Protein AF-A0A327J5B5-F1 (afdb_monomer_lite)

Radius of gyration: 17.12 Å; chains: 1; bounding box: 44×25×50 Å

Foldseek 3Di:
DWDDQDPQEIERPVLCVVPVVLRHVVNCVVVRVVCVVLQKHWYWYFDPPDPQRWIKIKIDHVPDPDIDIDTHRADDPDPVSSVVRSVVVVVVNVVRSVVSVVVVVVVVVVVVVVVVVVVVD

pLDDT: mean 84.86, std 7.78, range [57.41, 94.88]

Secondary structure (DSSP, 8-state):
-EEESSSSEEEEHHHHHHHTTTSSHHHHHHHHHHHHHTT-EEEEEEPTT-TT-PEEEEEE-TT-S-EEEEEE----SSHHHHHHHHHHHHHHHHHHHHHHHHHHHHHHHHHHHHHHHHTT-

Structure (mmCIF, N/CA/C/O backbone):
data_AF-A0A327J5B5-F1
#
_entry.id   AF-A0A327J5B5-F1
#
loop_
_atom_site.group_PDB
_atom_site.id
_atom_site.type_symbol
_atom_site.label_atom_id
_atom_site.label_alt_id
_atom_site.label_comp_id
_atom_site.label_asym_id
_atom_site.label_entity_id
_atom_site.label_seq_id
_atom_site.pdbx_PDB_ins_code
_atom_site.Cartn_x
_atom_site.Cartn_y
_atom_site.Cartn_z
_atom_site.occupancy
_atom_site.B_iso_or_equiv
_atom_site.auth_seq_id
_atom_site.auth_comp_id
_atom_site.auth_asym_id
_atom_site.auth_atom_id
_atom_site.pdbx_PDB_model_num
ATOM 1 N N . MET A 1 1 ? -7.742 -16.428 0.195 1.00 70.44 1 MET A N 1
ATOM 2 C CA . MET A 1 1 ? -8.715 -15.651 -0.615 1.00 70.44 1 MET A CA 1
ATOM 3 C C . MET A 1 1 ? -8.450 -14.154 -0.401 1.00 70.44 1 MET A C 1
ATOM 5 O O . MET A 1 1 ? -7.855 -13.813 0.618 1.00 70.44 1 MET A O 1
ATOM 9 N N . SER A 1 2 ? -8.766 -13.277 -1.364 1.00 81.75 2 SER A N 1
ATOM 10 C CA . SER A 1 2 ? -8.495 -11.830 -1.259 1.00 81.75 2 SER A CA 1
ATOM 11 C C . SER A 1 2 ? -9.750 -11.005 -1.531 1.00 81.75 2 SER A C 1
ATOM 13 O O . SER A 1 2 ? -10.484 -11.281 -2.478 1.00 81.75 2 SER A O 1
ATOM 15 N N . ILE A 1 3 ? -9.972 -9.995 -0.694 1.00 86.31 3 ILE A N 1
ATOM 16 C CA . ILE A 1 3 ? -11.085 -9.052 -0.748 1.00 86.31 3 ILE A CA 1
ATOM 17 C C . ILE A 1 3 ? -10.619 -7.794 -1.481 1.00 86.31 3 ILE A C 1
ATOM 19 O O . ILE A 1 3 ? -9.570 -7.223 -1.171 1.00 86.31 3 ILE A O 1
ATOM 23 N N . LYS A 1 4 ? -11.400 -7.347 -2.466 1.00 89.25 4 LYS A N 1
ATOM 24 C CA . LYS A 1 4 ? -11.158 -6.074 -3.152 1.00 89.25 4 LYS A CA 1
ATOM 25 C C . LYS A 1 4 ? -11.730 -4.934 -2.314 1.00 89.25 4 LYS A C 1
ATOM 27 O O . LYS A 1 4 ? -12.933 -4.884 -2.091 1.00 89.25 4 LYS A O 1
ATOM 32 N N . ILE A 1 5 ? -10.864 -4.018 -1.885 1.00 87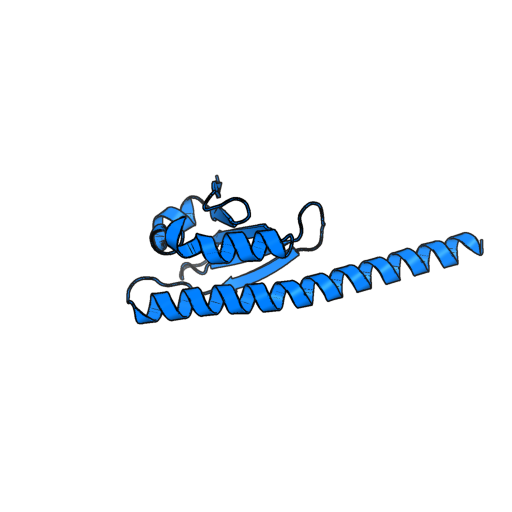.00 5 ILE A N 1
ATOM 33 C CA . ILE A 1 5 ? -11.258 -2.784 -1.185 1.00 87.00 5 ILE A CA 1
ATOM 34 C C . ILE A 1 5 ? -11.577 -1.676 -2.201 1.00 87.00 5 ILE A C 1
ATOM 36 O O . ILE A 1 5 ? -12.442 -0.831 -1.979 1.00 87.00 5 ILE A O 1
ATOM 40 N N . GLY A 1 6 ? -10.861 -1.697 -3.329 1.00 85.56 6 GLY A N 1
ATOM 41 C CA . GLY A 1 6 ? -10.992 -0.776 -4.451 1.00 85.56 6 GLY A CA 1
ATOM 42 C C . GLY A 1 6 ? -10.474 -1.408 -5.744 1.00 85.56 6 GLY A C 1
ATOM 43 O O . GLY A 1 6 ? -10.296 -2.627 -5.832 1.00 85.56 6 GLY A O 1
ATOM 44 N N . ASN A 1 7 ? -10.212 -0.588 -6.762 1.00 88.00 7 ASN A N 1
ATOM 45 C CA . ASN A 1 7 ? -9.729 -1.084 -8.056 1.00 88.00 7 ASN A CA 1
ATOM 46 C C . ASN A 1 7 ? -8.257 -1.499 -8.021 1.00 88.00 7 ASN A C 1
ATOM 48 O O . ASN A 1 7 ? -7.827 -2.365 -8.786 1.00 88.00 7 ASN A O 1
ATOM 52 N N . ARG A 1 8 ? -7.469 -0.827 -7.184 1.00 91.12 8 ARG A N 1
ATOM 53 C CA . ARG A 1 8 ? -6.022 -1.004 -7.046 1.00 91.12 8 ARG A CA 1
ATOM 54 C C . ARG A 1 8 ? -5.632 -1.593 -5.704 1.00 91.12 8 ARG A C 1
ATOM 56 O O . ARG A 1 8 ? -4.488 -2.011 -5.566 1.00 91.12 8 ARG A O 1
ATOM 63 N N . ILE A 1 9 ? -6.555 -1.618 -4.747 1.00 92.31 9 ILE A N 1
ATOM 64 C CA . ILE A 1 9 ? -6.298 -2.056 -3.379 1.00 92.31 9 ILE A CA 1
ATOM 65 C C . ILE A 1 9 ? -7.035 -3.359 -3.091 1.00 92.31 9 ILE A C 1
ATOM 67 O O . ILE A 1 9 ? -8.253 -3.465 -3.257 1.00 92.31 9 ILE A O 1
ATOM 71 N N . SER A 1 10 ? -6.285 -4.337 -2.600 1.00 92.12 10 SER A N 1
ATOM 72 C CA . SER A 1 10 ? -6.808 -5.621 -2.141 1.00 92.12 10 SER A CA 1
ATOM 73 C C . SER A 1 10 ? -6.267 -5.966 -0.757 1.00 92.12 10 SER A C 1
ATOM 75 O O . SER A 1 10 ? -5.189 -5.514 -0.377 1.00 92.12 10 SER A O 1
ATOM 77 N N . CYS A 1 11 ? -7.023 -6.757 -0.009 1.00 90.44 11 CYS A N 1
ATOM 78 C CA . CYS A 1 11 ? -6.681 -7.235 1.326 1.00 90.44 11 CYS A CA 1
ATOM 79 C C . CYS A 1 11 ? -6.830 -8.765 1.370 1.00 90.44 11 CYS A C 1
ATOM 81 O O . CYS A 1 11 ? -7.631 -9.321 0.609 1.00 90.44 11 CYS A O 1
ATOM 83 N N . SER A 1 12 ? -6.071 -9.483 2.197 1.00 89.19 12 SER A N 1
ATOM 84 C CA . SER A 1 12 ? -6.373 -10.889 2.491 1.00 89.19 12 SER A CA 1
ATOM 85 C C . SER A 1 12 ? -7.642 -10.973 3.338 1.00 89.19 12 SER A C 1
ATOM 87 O O . SER A 1 12 ? -7.921 -10.080 4.135 1.00 89.19 12 SER A O 1
ATOM 89 N N . SER A 1 13 ? -8.420 -12.045 3.172 1.00 86.19 13 SER A N 1
ATOM 90 C CA . SER A 1 13 ? -9.632 -12.244 3.981 1.00 86.19 13 SER A CA 1
ATOM 91 C C . SER A 1 13 ? -9.323 -12.256 5.484 1.00 86.19 13 SER A C 1
ATOM 93 O O . SER A 1 13 ? -9.989 -11.561 6.237 1.00 86.19 13 SER A O 1
ATOM 95 N N . SER A 1 14 ? -8.241 -12.933 5.886 1.00 81.75 14 SER A N 1
ATOM 96 C CA . SER A 1 14 ? -7.790 -13.004 7.283 1.00 81.75 14 SER A CA 1
ATOM 97 C C . SER A 1 14 ? -7.499 -11.635 7.898 1.00 81.75 14 SER A C 1
ATOM 99 O O . SER A 1 14 ? -7.926 -11.339 9.007 1.00 81.75 14 SER A O 1
ATOM 101 N N . LEU A 1 15 ? -6.798 -10.765 7.167 1.00 82.69 15 LEU A N 1
ATOM 102 C CA . LEU A 1 15 ? -6.472 -9.434 7.660 1.00 82.69 15 LEU A CA 1
ATOM 103 C C . LEU A 1 15 ? -7.726 -8.557 7.710 1.00 82.69 15 LEU A C 1
ATOM 105 O O . LEU A 1 15 ? -7.915 -7.782 8.642 1.00 82.69 15 LEU A O 1
ATOM 109 N N . TYR A 1 16 ? -8.603 -8.680 6.716 1.00 82.94 16 TYR A N 1
ATOM 110 C CA . TYR A 1 16 ? -9.846 -7.920 6.675 1.00 82.94 16 TYR A CA 1
ATOM 111 C C . TYR A 1 16 ? -10.770 -8.233 7.858 1.00 82.94 16 TYR A C 1
ATOM 113 O O . TYR A 1 16 ? -11.425 -7.330 8.362 1.00 82.94 16 TYR A O 1
ATOM 121 N N . GLU A 1 17 ? -10.816 -9.474 8.332 1.00 78.69 17 GLU A N 1
ATOM 122 C CA . GLU A 1 17 ? -11.619 -9.839 9.506 1.00 78.69 17 GLU A CA 1
ATOM 123 C C . GLU A 1 17 ? -11.121 -9.140 10.784 1.00 78.69 17 GLU A C 1
ATOM 125 O O . GLU A 1 17 ? -11.934 -8.679 11.582 1.00 78.69 17 GLU A O 1
ATOM 130 N N . ASN A 1 18 ? -9.804 -8.955 10.923 1.00 74.38 18 ASN A N 1
ATOM 131 C CA . ASN A 1 18 ? -9.198 -8.351 12.115 1.00 74.38 18 ASN A CA 1
ATOM 132 C C . ASN A 1 18 ? -9.169 -6.815 12.077 1.00 74.38 18 ASN A C 1
ATOM 134 O O . ASN A 1 18 ? -9.363 -6.153 13.095 1.00 74.38 18 ASN A O 1
ATOM 138 N N . VAL A 1 19 ? -8.920 -6.222 10.906 1.00 74.44 19 VAL A N 1
ATOM 139 C CA . VAL A 1 19 ? -8.705 -4.768 10.754 1.00 74.44 19 VAL A CA 1
ATOM 140 C C . VAL A 1 19 ? -9.573 -4.138 9.660 1.00 74.44 19 VAL A C 1
ATOM 142 O O . VAL A 1 19 ? -9.298 -3.032 9.193 1.00 74.44 19 VAL A O 1
ATOM 145 N N . GLY A 1 20 ? -10.662 -4.795 9.254 1.00 69.00 20 GLY A N 1
ATOM 146 C CA . GLY A 1 20 ? -11.539 -4.375 8.149 1.00 69.00 20 GLY A CA 1
ATOM 147 C C . GLY A 1 20 ? -12.114 -2.964 8.274 1.00 69.00 20 GLY A C 1
ATOM 148 O O . GLY A 1 20 ? -12.354 -2.305 7.265 1.00 69.00 20 GLY A O 1
ATOM 149 N N . ASN A 1 21 ? -12.236 -2.432 9.495 1.00 71.56 21 ASN A N 1
ATOM 150 C CA . ASN A 1 21 ? -12.642 -1.040 9.718 1.00 71.56 21 ASN A CA 1
ATOM 151 C C . ASN A 1 21 ? -11.649 -0.020 9.124 1.00 71.56 21 ASN A C 1
ATOM 153 O O . ASN A 1 21 ? -12.069 1.048 8.669 1.00 71.56 21 ASN A O 1
ATOM 157 N N . LEU A 1 22 ? -10.350 -0.344 9.066 1.00 74.44 22 LEU A N 1
ATOM 158 C CA . LEU A 1 22 ? -9.356 0.458 8.336 1.00 74.44 22 LEU A CA 1
ATOM 159 C C . LEU A 1 22 ? -9.572 0.346 6.827 1.00 74.44 22 LEU A C 1
ATOM 161 O O . LEU A 1 22 ? -9.558 1.344 6.106 1.00 74.44 22 LEU A O 1
ATOM 165 N N . PHE A 1 23 ? -9.803 -0.874 6.355 1.00 78.69 23 PHE A N 1
ATOM 166 C CA . PHE A 1 23 ? -9.866 -1.213 4.942 1.00 78.69 23 PHE A CA 1
ATOM 167 C C . PHE A 1 23 ? -11.307 -1.225 4.436 1.00 78.69 23 PHE A C 1
ATOM 169 O O . PHE A 1 23 ? -11.834 -2.267 4.083 1.00 78.69 23 PHE A O 1
ATOM 176 N N . ASN A 1 24 ? -11.952 -0.065 4.335 1.00 79.19 24 ASN A N 1
ATOM 177 C CA . ASN A 1 24 ? -13.217 0.048 3.601 1.00 79.19 24 ASN A CA 1
ATOM 178 C C . ASN A 1 24 ? -13.101 1.041 2.441 1.00 79.19 24 ASN A C 1
ATOM 180 O O . ASN A 1 24 ? -12.185 1.868 2.388 1.00 79.19 24 ASN A O 1
ATOM 184 N N . SER A 1 25 ? -14.045 0.957 1.503 1.00 75.06 25 SER A N 1
ATOM 185 C CA . SER A 1 25 ? -14.035 1.756 0.273 1.00 75.06 25 SER A CA 1
ATOM 186 C C . SER A 1 25 ? -14.032 3.261 0.541 1.00 75.06 25 SER A C 1
ATOM 188 O O . SER A 1 25 ? -13.406 4.009 -0.206 1.00 75.06 25 SER A O 1
ATOM 190 N N . ARG A 1 26 ? -14.664 3.721 1.628 1.00 82.50 26 ARG A N 1
ATOM 191 C CA . ARG A 1 26 ? -14.696 5.139 2.000 1.00 82.50 26 ARG A CA 1
ATOM 192 C C . ARG A 1 26 ? -13.311 5.622 2.418 1.00 82.50 26 ARG A C 1
ATOM 194 O O . ARG A 1 26 ? -12.800 6.575 1.829 1.00 82.50 26 ARG A O 1
ATOM 201 N N . ASN A 1 27 ? -12.691 4.926 3.369 1.00 81.25 27 ASN A N 1
ATOM 202 C CA . ASN A 1 27 ? -11.387 5.282 3.933 1.00 81.25 27 ASN A CA 1
ATOM 203 C C . ASN A 1 27 ? -10.252 5.141 2.909 1.00 81.25 27 ASN A C 1
ATOM 205 O O . ASN A 1 27 ? -9.321 5.948 2.889 1.00 81.25 27 ASN A O 1
ATOM 209 N N . MET A 1 28 ? -10.358 4.150 2.022 1.00 87.69 28 MET A N 1
ATOM 210 C CA . MET A 1 28 ? -9.332 3.846 1.026 1.00 87.69 28 MET A CA 1
ATOM 211 C C . MET A 1 28 ? -9.574 4.493 -0.340 1.00 87.69 28 MET A C 1
ATOM 213 O O . MET A 1 28 ? -8.704 4.397 -1.199 1.00 87.69 28 MET A O 1
ATOM 217 N N . SER A 1 29 ? -10.693 5.192 -0.556 1.00 88.88 29 SER A N 1
ATOM 218 C CA . SER A 1 29 ? -11.024 5.824 -1.848 1.00 88.88 29 SER A CA 1
ATOM 219 C C . SER A 1 29 ? -9.935 6.773 -2.357 1.00 88.88 29 SER A C 1
ATOM 221 O O . SER A 1 29 ? -9.544 6.723 -3.524 1.00 88.88 29 SER A O 1
ATOM 223 N N . VAL A 1 30 ? -9.408 7.626 -1.476 1.00 89.00 30 VAL A N 1
ATOM 224 C CA . VAL A 1 30 ? -8.352 8.589 -1.813 1.00 89.00 30 VAL A CA 1
ATOM 225 C C . VAL A 1 30 ? -7.061 7.859 -2.187 1.00 89.00 30 VAL A C 1
ATOM 227 O O . VAL A 1 30 ? -6.437 8.193 -3.198 1.00 89.00 30 VAL A O 1
ATOM 230 N N . LEU A 1 31 ? -6.698 6.815 -1.437 1.00 91.19 31 LEU A N 1
ATOM 231 C CA . LEU A 1 31 ? -5.533 5.989 -1.740 1.00 91.19 31 LEU A CA 1
ATOM 232 C C . LEU A 1 31 ? -5.714 5.211 -3.049 1.00 91.19 31 LEU A C 1
ATOM 234 O O . LEU A 1 31 ? -4.775 5.145 -3.838 1.00 91.19 31 LEU A O 1
ATOM 238 N N . ASP A 1 32 ? -6.906 4.672 -3.315 1.00 92.31 32 ASP A N 1
ATOM 239 C CA . ASP A 1 32 ? -7.220 3.925 -4.539 1.00 92.31 32 ASP A CA 1
ATOM 240 C C . ASP A 1 32 ? -7.097 4.826 -5.773 1.00 92.31 32 ASP A C 1
ATOM 242 O O . ASP A 1 32 ? -6.456 4.459 -6.761 1.00 92.31 32 ASP A O 1
ATOM 246 N N . ASN A 1 33 ? -7.625 6.050 -5.687 1.00 90.62 33 ASN A N 1
ATOM 247 C CA . ASN A 1 33 ? -7.501 7.060 -6.736 1.00 90.62 33 ASN A CA 1
ATOM 248 C C . ASN A 1 33 ? -6.044 7.481 -6.954 1.00 90.62 33 ASN A C 1
ATOM 250 O O . ASN A 1 33 ? -5.589 7.563 -8.100 1.00 90.62 33 ASN A O 1
ATOM 254 N N . TYR A 1 34 ? -5.288 7.697 -5.874 1.00 90.69 34 TYR A N 1
ATOM 255 C CA . TYR A 1 34 ? -3.862 7.998 -5.969 1.00 90.69 34 TYR A CA 1
ATOM 256 C C . TYR A 1 34 ? -3.083 6.840 -6.614 1.00 90.69 34 TYR A C 1
ATOM 258 O O . TYR A 1 34 ? -2.327 7.057 -7.565 1.00 90.69 34 TYR A O 1
ATOM 266 N N . ALA A 1 35 ? -3.309 5.601 -6.171 1.00 91.25 35 ALA A N 1
ATOM 267 C CA . ALA A 1 35 ? -2.701 4.404 -6.743 1.00 91.25 35 ALA A CA 1
ATOM 268 C C . ALA A 1 35 ? -3.068 4.244 -8.226 1.00 91.25 35 ALA A C 1
ATOM 270 O O . ALA A 1 35 ? -2.193 3.982 -9.054 1.00 91.25 35 ALA A O 1
ATOM 271 N N . LYS A 1 36 ? -4.326 4.502 -8.604 1.00 91.38 36 LYS A N 1
ATOM 272 C CA . LYS A 1 36 ? -4.781 4.489 -10.001 1.00 91.38 36 LYS A CA 1
ATOM 273 C C . LYS A 1 36 ? -4.037 5.525 -10.841 1.00 91.38 36 LYS A C 1
ATOM 275 O O . LYS A 1 36 ? -3.500 5.163 -11.888 1.00 91.38 36 LYS A O 1
ATOM 280 N N . ALA A 1 37 ? -3.949 6.770 -10.374 1.00 88.94 37 ALA A N 1
ATOM 281 C CA . ALA A 1 37 ? -3.237 7.844 -11.067 1.00 88.94 37 ALA A CA 1
ATOM 282 C C . ALA A 1 37 ? -1.740 7.537 -11.236 1.00 88.94 37 ALA A C 1
ATOM 284 O O . ALA A 1 37 ? -1.127 7.918 -12.234 1.00 88.94 37 ALA A O 1
ATOM 285 N N . LYS A 1 38 ? -1.144 6.823 -10.276 1.00 88.44 38 LYS A N 1
ATOM 286 C CA . LYS A 1 38 ? 0.268 6.417 -10.313 1.00 88.44 38 LYS A CA 1
ATOM 287 C C . LYS A 1 38 ? 0.509 5.037 -10.927 1.00 88.44 38 LYS A C 1
ATOM 289 O O . LYS A 1 38 ? 1.660 4.609 -10.967 1.00 88.44 38 LYS A O 1
ATOM 294 N N . LYS A 1 39 ? -0.533 4.374 -11.445 1.00 90.12 39 LYS A N 1
ATOM 295 C CA . LYS A 1 39 ? -0.474 3.009 -11.995 1.00 90.12 39 LYS A CA 1
ATOM 296 C C . LYS A 1 39 ? 0.201 2.036 -11.017 1.00 90.12 39 LYS A C 1
ATOM 298 O O . LYS A 1 39 ? 1.130 1.323 -11.384 1.00 90.12 39 LYS A O 1
ATOM 303 N N . LEU A 1 40 ? -0.255 2.042 -9.770 1.00 92.12 40 LEU A N 1
ATOM 304 C CA . LEU A 1 40 ? 0.184 1.140 -8.709 1.00 92.12 40 LEU A CA 1
ATOM 305 C C . LEU A 1 40 ? -0.941 0.168 -8.349 1.00 92.12 40 LEU A C 1
ATOM 307 O O . LEU A 1 40 ? -2.119 0.514 -8.450 1.00 92.12 40 LEU A O 1
ATOM 311 N N . SER A 1 41 ? -0.555 -1.020 -7.905 1.00 94.19 41 SER A N 1
ATOM 312 C CA . SER A 1 41 ? -1.407 -1.998 -7.234 1.00 94.19 41 SER A CA 1
ATOM 313 C C . SER A 1 41 ? -0.880 -2.191 -5.815 1.00 94.19 41 SER A C 1
ATOM 315 O O . SER A 1 41 ? 0.332 -2.246 -5.609 1.00 94.19 41 SER A O 1
ATOM 317 N N . ILE A 1 42 ? -1.782 -2.263 -4.842 1.00 94.19 42 ILE A N 1
ATOM 318 C CA . ILE A 1 42 ? -1.460 -2.384 -3.421 1.00 94.19 42 ILE A CA 1
ATOM 319 C C . ILE A 1 42 ? -2.205 -3.598 -2.871 1.00 94.19 42 ILE A C 1
ATOM 321 O O . ILE A 1 42 ? -3.420 -3.737 -3.045 1.00 94.19 42 ILE A O 1
ATOM 325 N N . LYS A 1 43 ? -1.476 -4.487 -2.208 1.00 93.38 43 LYS A N 1
ATOM 326 C CA . LYS A 1 43 ? -2.031 -5.656 -1.536 1.00 93.38 43 LYS A CA 1
ATOM 327 C C . LYS A 1 43 ? -1.637 -5.627 -0.069 1.00 93.38 43 LYS A C 1
ATOM 329 O O . LYS A 1 43 ? -0.467 -5.441 0.244 1.00 93.38 43 LYS A O 1
ATOM 334 N N . PHE A 1 44 ? -2.616 -5.835 0.796 1.00 91.88 44 PHE A N 1
ATOM 335 C CA . PHE A 1 44 ? -2.430 -6.006 2.229 1.00 91.88 44 PHE A CA 1
ATOM 336 C C . PHE A 1 44 ? -2.674 -7.467 2.606 1.00 91.88 44 PHE A C 1
ATOM 338 O O . PHE A 1 44 ? -3.596 -8.096 2.080 1.00 91.88 44 PHE A O 1
ATOM 345 N N . ALA A 1 45 ? -1.854 -8.017 3.492 1.00 90.50 45 ALA A N 1
ATOM 346 C CA . ALA A 1 45 ? -2.032 -9.349 4.060 1.00 90.50 45 ALA A CA 1
ATOM 347 C C . ALA A 1 45 ? -1.453 -9.403 5.477 1.00 90.50 45 ALA A C 1
ATOM 349 O O . ALA A 1 45 ? -0.598 -8.590 5.817 1.00 90.50 45 ALA A O 1
ATOM 350 N N . SER A 1 46 ? -1.901 -10.347 6.299 1.00 86.00 46 SER A N 1
ATOM 351 C CA . SER A 1 46 ? -1.222 -10.653 7.562 1.00 86.00 46 SER A CA 1
ATOM 352 C C . SER A 1 46 ? 0.155 -11.252 7.272 1.00 86.00 46 SER A C 1
ATOM 354 O O . SER A 1 46 ? 0.304 -12.015 6.314 1.00 86.00 46 SER A O 1
ATOM 356 N N . LEU A 1 47 ? 1.156 -10.917 8.082 1.00 82.31 47 LEU A N 1
ATOM 357 C CA . LEU A 1 47 ? 2.449 -11.591 8.056 1.00 82.31 47 LEU A CA 1
ATOM 358 C C . LEU A 1 47 ? 2.261 -13.012 8.613 1.00 82.31 47 LEU A C 1
ATOM 360 O O . LEU A 1 47 ? 1.844 -13.184 9.756 1.00 82.31 47 LEU A O 1
ATOM 364 N N . GLU A 1 48 ? 2.517 -14.035 7.798 1.00 68.19 48 GLU A N 1
ATOM 365 C CA . GLU A 1 48 ? 2.398 -15.425 8.246 1.00 68.19 48 GLU A CA 1
ATOM 366 C C . GLU A 1 48 ? 3.408 -15.711 9.367 1.00 68.19 48 GLU A C 1
ATOM 368 O O . GLU A 1 48 ? 4.576 -15.336 9.273 1.00 68.19 48 GLU A O 1
ATOM 373 N N . SER A 1 49 ? 2.970 -16.434 10.402 1.00 65.69 49 SER A N 1
ATOM 374 C CA . SER A 1 49 ? 3.766 -16.805 11.592 1.00 65.69 49 SER A CA 1
ATOM 375 C C . SER A 1 49 ? 4.022 -15.685 12.604 1.00 65.69 49 SER A C 1
ATOM 377 O O . SER A 1 49 ? 4.834 -15.858 13.513 1.00 65.69 49 SER A O 1
ATOM 379 N N . ASP A 1 50 ? 3.337 -14.552 12.480 1.00 66.62 50 ASP A N 1
ATOM 380 C CA . ASP A 1 50 ? 3.485 -13.454 13.422 1.00 66.62 50 ASP A CA 1
ATOM 381 C C . ASP A 1 50 ? 2.434 -13.493 14.539 1.00 66.62 50 ASP A C 1
ATOM 383 O O . ASP A 1 50 ? 1.233 -13.494 14.283 1.00 66.62 50 ASP A O 1
ATOM 387 N N . LEU A 1 51 ? 2.901 -13.484 15.790 1.00 59.34 51 LEU A N 1
ATOM 388 C CA . LEU A 1 51 ? 2.061 -13.396 16.991 1.00 59.34 51 LEU A CA 1
ATOM 389 C C . LEU A 1 51 ? 1.527 -11.975 17.237 1.00 59.34 51 LEU A C 1
ATOM 391 O O . LEU A 1 51 ? 0.707 -11.779 18.131 1.00 59.34 51 LEU A O 1
ATOM 395 N N . PHE A 1 52 ? 2.022 -10.982 16.493 1.00 65.31 52 PHE A N 1
ATOM 396 C CA . PHE A 1 52 ? 1.715 -9.564 16.689 1.00 65.31 52 PHE A CA 1
ATOM 397 C C . PHE A 1 52 ? 0.819 -8.965 15.598 1.00 65.31 52 PHE A C 1
ATOM 399 O O . PHE A 1 52 ? 0.711 -7.737 15.528 1.00 65.31 52 PHE A O 1
ATOM 406 N N . ASP A 1 53 ? 0.212 -9.806 14.754 1.00 66.88 53 ASP A N 1
ATOM 407 C CA . ASP A 1 53 ? -0.694 -9.402 13.673 1.00 66.88 53 ASP A CA 1
ATOM 408 C C . ASP A 1 53 ? -0.114 -8.305 12.754 1.00 66.88 53 ASP A C 1
ATOM 410 O O . ASP A 1 53 ? -0.840 -7.436 12.252 1.00 66.88 53 ASP A O 1
ATOM 414 N N . ASN A 1 54 ? 1.206 -8.302 12.506 1.00 81.06 54 ASN A N 1
ATOM 415 C CA . ASN A 1 54 ? 1.780 -7.322 11.591 1.00 81.06 54 ASN A CA 1
ATOM 416 C C . ASN A 1 54 ? 1.191 -7.502 10.187 1.00 81.06 54 ASN A C 1
ATOM 418 O O . ASN A 1 54 ? 0.915 -8.600 9.699 1.00 81.06 54 ASN A O 1
ATOM 422 N N . THR A 1 55 ? 1.018 -6.375 9.510 1.00 87.94 55 THR A N 1
ATOM 423 C CA . THR A 1 55 ? 0.507 -6.304 8.149 1.00 87.94 55 THR A CA 1
ATOM 424 C C . THR A 1 55 ? 1.663 -6.220 7.165 1.00 87.94 55 THR A C 1
ATOM 426 O O . THR A 1 55 ? 2.508 -5.333 7.255 1.00 87.94 55 THR A O 1
ATOM 429 N N . VAL A 1 56 ? 1.666 -7.080 6.157 1.00 91.94 56 VAL A N 1
ATOM 430 C CA . VAL A 1 56 ? 2.486 -6.912 4.959 1.00 91.94 56 VAL A CA 1
ATOM 431 C C . VAL A 1 56 ? 1.718 -6.072 3.949 1.00 91.94 56 VAL A C 1
ATOM 433 O O . VAL A 1 56 ? 0.609 -6.422 3.543 1.00 91.94 56 VAL A O 1
ATOM 436 N N . MET A 1 57 ? 2.325 -4.970 3.518 1.00 93.38 57 MET A N 1
ATOM 437 C CA . MET A 1 57 ? 1.882 -4.181 2.379 1.00 93.38 57 MET A CA 1
ATOM 438 C C . MET A 1 57 ? 2.829 -4.402 1.199 1.00 93.38 57 MET A C 1
ATOM 440 O O . MET A 1 57 ? 3.979 -3.961 1.211 1.00 93.38 57 MET A O 1
ATOM 444 N N . THR A 1 58 ? 2.317 -5.023 0.143 1.00 94.00 58 THR A N 1
ATOM 445 C CA . THR A 1 58 ? 3.014 -5.168 -1.135 1.00 94.00 58 THR A CA 1
ATOM 446 C C . THR A 1 58 ? 2.522 -4.098 -2.103 1.00 94.00 58 THR A C 1
ATOM 448 O O . THR A 1 58 ? 1.328 -4.012 -2.394 1.00 94.00 58 THR A O 1
ATOM 451 N N . VAL A 1 59 ? 3.439 -3.301 -2.646 1.00 94.88 59 VAL A N 1
ATOM 452 C CA . VAL A 1 59 ? 3.163 -2.324 -3.706 1.00 94.88 59 VAL A CA 1
ATOM 453 C C . VAL A 1 59 ? 3.863 -2.771 -4.981 1.00 94.88 59 VAL A C 1
ATOM 455 O O . VAL A 1 59 ? 5.066 -3.033 -4.984 1.00 94.88 59 VAL A O 1
ATOM 458 N N . SER A 1 60 ? 3.131 -2.833 -6.084 1.00 93.56 60 SER A N 1
ATOM 459 C CA . SER A 1 60 ? 3.663 -3.225 -7.389 1.00 93.56 60 SER A CA 1
ATOM 460 C C . SER A 1 60 ? 3.120 -2.339 -8.502 1.00 93.56 60 SER A C 1
ATOM 462 O O . SER A 1 60 ? 2.164 -1.580 -8.320 1.00 93.56 60 SER A O 1
ATOM 464 N N . ARG A 1 61 ? 3.743 -2.413 -9.679 1.00 87.38 61 ARG A N 1
ATOM 465 C CA . ARG A 1 61 ? 3.145 -1.876 -10.905 1.00 87.38 61 ARG A CA 1
ATOM 466 C C . ARG A 1 61 ? 2.371 -2.992 -11.615 1.00 87.38 61 ARG A C 1
ATOM 468 O O . ARG A 1 61 ? 2.857 -4.120 -11.652 1.00 87.38 61 ARG A O 1
ATOM 475 N N . PRO A 1 62 ? 1.198 -2.705 -12.206 1.00 75.75 62 PRO A N 1
ATOM 476 C CA . PRO A 1 62 ? 0.510 -3.657 -13.068 1.00 75.75 62 PRO A CA 1
ATOM 477 C C . PRO A 1 62 ? 1.451 -4.134 -14.178 1.00 75.75 62 PRO A C 1
ATOM 479 O O . PRO A 1 62 ? 2.127 -3.305 -14.789 1.00 75.75 62 PRO A O 1
ATOM 482 N N . ASN A 1 63 ? 1.471 -5.442 -14.439 1.00 72.75 63 ASN A N 1
ATOM 483 C CA . ASN A 1 63 ? 2.295 -6.071 -15.480 1.00 72.75 63 ASN A CA 1
ATOM 484 C C . ASN A 1 63 ? 3.805 -5.828 -15.305 1.00 72.75 63 ASN A C 1
ATOM 486 O O . ASN A 1 63 ? 4.538 -5.707 -16.283 1.00 72.75 63 ASN A O 1
ATOM 490 N N . SER A 1 64 ? 4.268 -5.700 -14.060 1.00 73.44 64 SER A N 1
ATOM 491 C CA . SER A 1 64 ? 5.683 -5.573 -13.734 1.00 73.44 64 SER A CA 1
ATOM 492 C C . SER A 1 64 ? 6.070 -6.589 -12.676 1.00 73.44 64 SER A C 1
ATOM 494 O O . SER A 1 64 ? 5.427 -6.672 -11.632 1.00 73.44 64 SER A O 1
ATOM 496 N N . ASP A 1 65 ? 7.200 -7.256 -12.893 1.00 76.31 65 ASP A N 1
ATOM 497 C CA . ASP A 1 65 ? 7.809 -8.158 -11.905 1.00 76.31 65 ASP A CA 1
ATOM 498 C C . ASP A 1 65 ? 8.526 -7.392 -10.783 1.00 76.31 65 ASP A C 1
ATOM 500 O O . ASP A 1 65 ? 9.318 -7.951 -10.027 1.00 76.31 65 ASP A O 1
ATOM 504 N N . VAL A 1 66 ? 8.354 -6.069 -10.726 1.00 80.56 66 VAL A N 1
ATOM 505 C CA . VAL A 1 66 ? 8.933 -5.224 -9.690 1.00 80.56 66 VAL A CA 1
ATOM 506 C C . VAL A 1 66 ? 7.850 -4.922 -8.661 1.00 80.56 66 VAL A C 1
ATOM 508 O O . VAL A 1 66 ? 6.926 -4.138 -8.902 1.00 80.56 66 VAL A O 1
ATOM 511 N N . SER A 1 67 ? 8.005 -5.527 -7.491 1.00 89.25 67 SER A N 1
ATOM 512 C CA . SER A 1 67 ? 7.237 -5.235 -6.289 1.00 89.25 67 SER A CA 1
ATOM 513 C C . SER A 1 67 ? 8.161 -4.768 -5.165 1.00 89.25 67 SER A C 1
ATOM 515 O O . SER A 1 67 ? 9.384 -4.947 -5.195 1.00 89.25 67 SER A O 1
ATOM 517 N N . LYS A 1 68 ? 7.568 -4.110 -4.175 1.00 91.88 68 LYS A N 1
ATOM 518 C CA . LYS A 1 68 ? 8.201 -3.794 -2.901 1.00 91.88 68 LYS A CA 1
ATOM 519 C C . LYS A 1 68 ? 7.261 -4.182 -1.779 1.00 91.88 68 LYS A C 1
ATOM 521 O O . LYS A 1 68 ? 6.073 -3.878 -1.842 1.00 91.88 68 LYS A O 1
ATOM 526 N N . GLU A 1 69 ? 7.816 -4.841 -0.779 1.00 92.12 69 GLU A N 1
ATOM 527 C CA . GLU A 1 69 ? 7.100 -5.301 0.400 1.00 92.12 69 GLU A CA 1
ATOM 528 C C . GLU A 1 69 ? 7.544 -4.500 1.612 1.00 92.12 69 GLU A C 1
ATOM 530 O O . GLU A 1 69 ? 8.719 -4.155 1.750 1.00 92.12 69 GLU A O 1
ATOM 535 N N . TYR A 1 70 ? 6.574 -4.182 2.459 1.00 92.38 70 TYR A N 1
ATOM 536 C CA . TYR A 1 70 ? 6.757 -3.381 3.653 1.00 92.38 70 TYR A CA 1
ATOM 537 C C . TYR A 1 70 ? 5.971 -4.005 4.794 1.00 92.38 70 TYR A C 1
ATOM 539 O O . TYR A 1 70 ? 4.774 -4.251 4.656 1.00 92.38 70 TYR A O 1
ATOM 547 N N . THR A 1 71 ? 6.625 -4.203 5.931 1.00 91.12 71 THR A N 1
ATOM 548 C CA . THR A 1 71 ? 5.953 -4.617 7.162 1.00 91.12 71 THR A CA 1
ATOM 549 C C . THR A 1 71 ? 5.465 -3.379 7.901 1.00 91.12 71 THR A C 1
ATOM 551 O O . THR A 1 71 ? 6.236 -2.461 8.187 1.00 91.12 71 THR A O 1
ATOM 554 N N . LEU A 1 72 ? 4.171 -3.342 8.192 1.00 89.62 72 LEU A N 1
ATOM 555 C CA . LEU A 1 72 ? 3.475 -2.264 8.875 1.00 89.62 72 LEU A CA 1
ATOM 556 C C . LEU A 1 72 ? 2.771 -2.830 10.106 1.00 89.62 72 LEU A C 1
ATOM 558 O O . LEU A 1 72 ? 2.126 -3.871 10.031 1.00 89.62 72 LEU A O 1
ATOM 562 N N . LYS A 1 73 ? 2.823 -2.103 11.220 1.00 86.50 73 LYS A N 1
ATOM 563 C CA . LYS A 1 73 ? 1.980 -2.385 12.382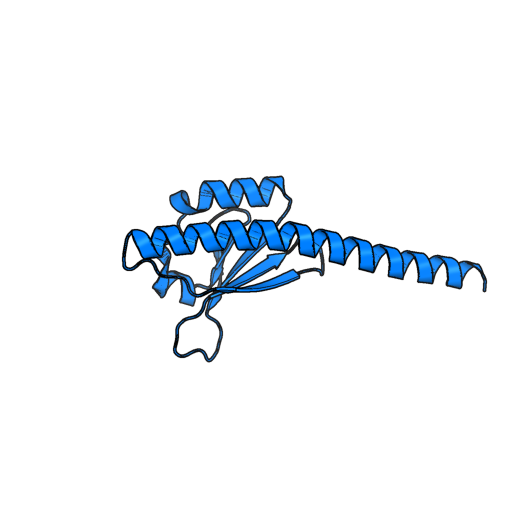 1.00 86.50 73 LYS A CA 1
ATOM 564 C C . LYS A 1 73 ? 0.783 -1.444 12.343 1.00 86.50 73 LYS A C 1
ATOM 566 O O . LYS A 1 73 ? 0.935 -0.251 12.602 1.00 86.50 73 LYS A O 1
ATOM 571 N N . LEU A 1 74 ? -0.370 -1.962 11.931 1.00 85.31 74 LEU A N 1
ATOM 572 C CA . LEU A 1 74 ? -1.594 -1.183 11.764 1.00 85.31 74 LEU A CA 1
ATOM 573 C C . LEU A 1 74 ? -2.536 -1.450 12.936 1.00 85.31 74 LEU A C 1
ATOM 575 O O . LEU A 1 74 ? -2.694 -2.590 13.357 1.00 85.31 74 LEU A O 1
ATOM 579 N N . SER A 1 75 ? -3.168 -0.400 13.451 1.00 82.25 75 SER A N 1
ATOM 580 C CA . SER A 1 75 ? -4.173 -0.498 14.509 1.00 82.25 75 SER A CA 1
ATOM 581 C C . SER A 1 75 ? -5.282 0.527 14.292 1.00 82.25 75 SER A C 1
ATOM 583 O O . SER A 1 75 ? -5.054 1.629 13.786 1.00 82.25 75 SER A O 1
ATOM 585 N N . ALA A 1 76 ? -6.499 0.142 14.670 1.00 81.31 76 ALA A N 1
ATOM 586 C CA . ALA A 1 76 ? -7.709 0.953 14.571 1.00 81.31 76 ALA A CA 1
ATOM 587 C C . ALA A 1 76 ? -8.427 1.118 15.919 1.00 81.31 76 ALA A C 1
ATOM 589 O O . ALA A 1 76 ? -9.553 1.605 15.947 1.00 81.31 76 ALA A O 1
ATOM 590 N N . GLU A 1 77 ? -7.804 0.686 17.020 1.00 84.06 77 GLU A N 1
ATOM 591 C CA . GLU A 1 77 ? -8.438 0.624 18.346 1.00 84.06 77 GLU A CA 1
ATOM 592 C C . GLU A 1 77 ? -8.784 2.011 18.896 1.00 84.06 77 GLU A C 1
ATOM 594 O O . GLU A 1 77 ? -9.786 2.193 19.583 1.00 84.06 77 GLU A O 1
ATOM 599 N N . THR A 1 78 ? -7.968 3.013 18.561 1.00 88.12 78 THR A N 1
ATOM 600 C CA . THR A 1 78 ? -8.195 4.412 18.925 1.00 88.12 78 THR A CA 1
ATOM 601 C C . THR A 1 78 ? -8.154 5.301 17.688 1.00 88.12 78 THR A C 1
ATOM 603 O O . THR A 1 78 ? -7.544 4.968 16.668 1.00 88.12 78 THR A O 1
ATOM 606 N N . LYS A 1 79 ? -8.767 6.488 17.778 1.00 87.56 79 LYS A N 1
ATOM 607 C CA . LYS A 1 79 ? -8.718 7.497 16.707 1.00 87.56 79 LYS A CA 1
ATOM 608 C C . LYS A 1 79 ? -7.279 7.858 16.326 1.00 87.56 79 LYS A C 1
ATOM 610 O O . LYS A 1 79 ? -6.982 8.040 15.149 1.00 87.56 79 LYS A O 1
ATOM 615 N N . GLU A 1 80 ? -6.393 7.968 17.310 1.00 91.69 80 GLU A N 1
ATOM 616 C CA . GLU A 1 80 ? -4.989 8.305 17.083 1.00 91.69 80 GLU A CA 1
ATOM 617 C C . GLU A 1 80 ? -4.240 7.164 16.385 1.00 91.69 80 GLU A C 1
ATOM 619 O O . GLU A 1 80 ? -3.565 7.401 15.382 1.00 91.69 80 GLU A O 1
ATOM 624 N N . ALA A 1 81 ? -4.433 5.919 16.838 1.00 87.31 81 ALA A N 1
ATOM 625 C CA . ALA A 1 81 ? -3.866 4.739 16.187 1.00 87.31 81 ALA A CA 1
ATOM 626 C C . ALA A 1 81 ? -4.345 4.611 14.732 1.00 87.31 81 ALA A C 1
ATOM 628 O O . ALA A 1 81 ? -3.535 4.362 13.836 1.00 87.31 81 ALA A O 1
ATOM 629 N N . TYR A 1 82 ? -5.630 4.880 14.481 1.00 86.56 82 TYR A N 1
ATOM 630 C CA . TYR A 1 82 ? -6.200 4.919 13.136 1.00 86.56 82 TYR A CA 1
ATOM 631 C C . TYR A 1 82 ? -5.509 5.970 12.254 1.00 86.56 82 TYR A C 1
ATOM 633 O O . TYR A 1 82 ? -5.050 5.655 11.154 1.00 86.56 82 TYR A O 1
ATOM 641 N N . VAL A 1 83 ? -5.394 7.217 12.729 1.00 89.25 83 VAL A N 1
ATOM 642 C CA . VAL A 1 83 ? -4.764 8.308 11.963 1.00 89.25 83 VAL A CA 1
ATOM 643 C C . VAL A 1 83 ? -3.297 7.992 11.671 1.00 89.25 83 VAL A C 1
ATOM 645 O O . VAL A 1 83 ? -2.855 8.159 10.531 1.00 89.25 83 VAL A O 1
ATOM 648 N N . ASN A 1 84 ? -2.561 7.486 12.660 1.00 91.31 84 ASN A N 1
ATOM 649 C CA . ASN A 1 84 ? -1.160 7.102 12.500 1.00 91.31 84 ASN A CA 1
ATOM 650 C C . ASN A 1 84 ? -0.997 5.948 11.502 1.00 91.31 84 ASN A C 1
ATOM 652 O O . ASN A 1 84 ? -0.126 6.014 10.633 1.00 91.31 84 ASN A O 1
ATOM 656 N N . SER A 1 85 ? -1.873 4.942 11.557 1.00 89.69 85 SER A N 1
ATOM 657 C CA . SER A 1 85 ? -1.889 3.825 10.606 1.00 89.69 85 SER A CA 1
ATOM 658 C C . SER A 1 85 ? -2.143 4.306 9.178 1.00 89.69 85 SER A C 1
ATOM 660 O O . SER A 1 85 ? -1.391 3.963 8.265 1.00 89.69 85 SER A O 1
ATOM 662 N N . MET A 1 86 ? -3.143 5.170 8.977 1.00 89.06 86 MET A N 1
ATOM 663 C CA . MET A 1 86 ? -3.428 5.742 7.659 1.00 89.06 86 MET A CA 1
ATOM 664 C C . MET A 1 86 ? -2.255 6.577 7.145 1.00 89.06 86 MET A C 1
ATOM 666 O O . MET A 1 86 ? -1.820 6.380 6.010 1.00 89.06 86 MET A O 1
ATOM 670 N N . LYS A 1 87 ? -1.696 7.464 7.976 1.00 91.19 87 LYS A N 1
ATOM 671 C CA . LYS A 1 87 ? -0.521 8.270 7.618 1.00 91.19 87 LYS A CA 1
ATOM 672 C C . LYS A 1 87 ? 0.641 7.379 7.178 1.00 91.19 87 LYS A C 1
ATOM 674 O O . LYS A 1 87 ? 1.210 7.616 6.111 1.00 91.19 87 LYS A O 1
ATOM 679 N N . LYS A 1 88 ? 0.923 6.314 7.934 1.00 92.06 88 LYS A N 1
ATOM 680 C CA . LYS A 1 88 ? 1.987 5.363 7.611 1.00 92.06 88 LYS A CA 1
ATOM 681 C C . LYS A 1 88 ? 1.760 4.685 6.261 1.00 92.06 88 LYS A C 1
ATOM 683 O O . LYS A 1 88 ? 2.687 4.627 5.460 1.00 92.06 88 LYS A O 1
ATOM 688 N N . ILE A 1 89 ? 0.534 4.243 5.971 1.00 91.44 89 ILE A N 1
ATOM 689 C CA . ILE A 1 89 ? 0.187 3.657 4.667 1.00 91.44 89 ILE A CA 1
ATOM 690 C C . ILE A 1 89 ? 0.500 4.642 3.530 1.00 91.44 89 ILE A C 1
ATOM 692 O O . ILE A 1 89 ? 1.184 4.276 2.572 1.00 91.44 89 ILE A O 1
ATOM 696 N N . TYR A 1 90 ? 0.043 5.895 3.625 1.00 90.56 90 TYR A N 1
ATOM 697 C CA . TYR A 1 90 ? 0.282 6.893 2.574 1.00 90.56 90 TYR A CA 1
ATOM 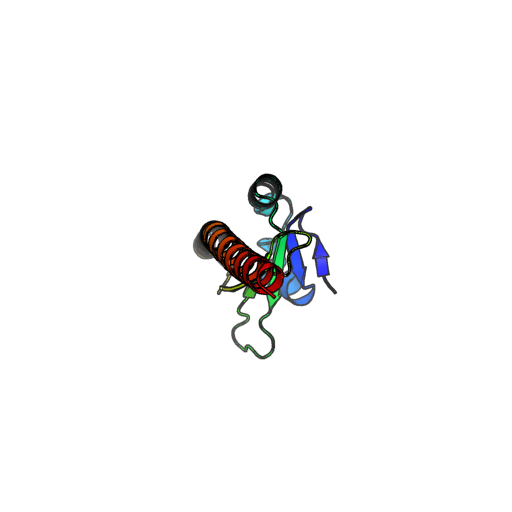698 C C . TYR A 1 90 ? 1.772 7.200 2.381 1.00 90.56 90 TYR A C 1
ATOM 700 O O . TYR A 1 90 ? 2.238 7.263 1.238 1.00 90.56 90 TYR A O 1
ATOM 708 N N . GLU A 1 91 ? 2.522 7.362 3.472 1.00 92.62 91 GLU A N 1
ATOM 709 C CA . GLU A 1 91 ? 3.972 7.585 3.432 1.00 92.62 91 GLU A CA 1
ATOM 710 C C . GLU A 1 91 ? 4.692 6.418 2.753 1.00 92.62 91 GLU A C 1
ATOM 712 O O . GLU A 1 91 ? 5.473 6.627 1.821 1.00 92.62 91 GLU A O 1
ATOM 717 N N . THR A 1 92 ? 4.371 5.182 3.137 1.00 93.00 92 THR A N 1
ATOM 718 C CA . THR A 1 92 ? 5.003 3.995 2.559 1.00 93.00 92 THR A CA 1
ATOM 719 C C . THR A 1 92 ? 4.648 3.818 1.081 1.00 93.00 92 THR A C 1
ATOM 721 O O . THR A 1 92 ? 5.507 3.445 0.285 1.00 93.00 92 THR A O 1
ATOM 724 N N . VAL A 1 93 ? 3.430 4.158 0.647 1.00 92.62 93 VAL A N 1
ATOM 725 C CA . VAL A 1 93 ? 3.076 4.139 -0.786 1.00 92.62 93 VAL A CA 1
ATOM 726 C C . VAL A 1 93 ? 3.832 5.223 -1.567 1.00 92.62 93 VAL A C 1
ATOM 728 O O . VAL A 1 93 ? 4.267 4.988 -2.703 1.00 92.62 93 VAL A O 1
ATOM 731 N N . ALA A 1 94 ? 4.023 6.409 -0.982 1.00 89.69 94 ALA A N 1
ATOM 732 C CA . ALA A 1 94 ? 4.815 7.473 -1.596 1.00 89.69 94 ALA A CA 1
ATOM 733 C C . ALA A 1 94 ? 6.289 7.065 -1.758 1.00 89.69 94 ALA A C 1
ATOM 735 O O . ALA A 1 94 ? 6.869 7.300 -2.825 1.00 89.69 94 ALA A O 1
ATOM 736 N N . GLU A 1 95 ? 6.857 6.402 -0.752 1.00 91.69 95 GLU A N 1
ATOM 737 C CA . GLU A 1 95 ? 8.205 5.832 -0.788 1.00 91.69 95 GLU A CA 1
ATOM 738 C C . GLU A 1 95 ? 8.317 4.713 -1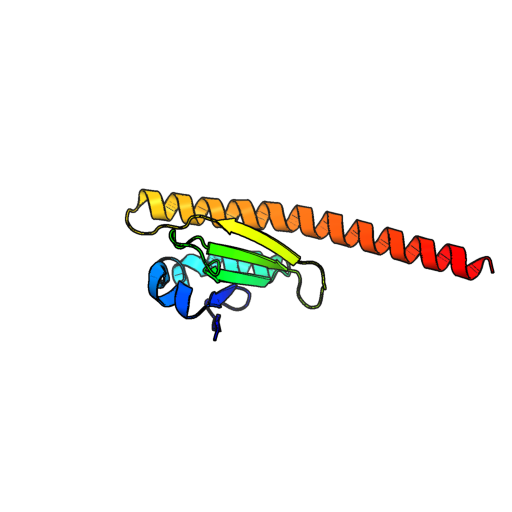.836 1.00 91.69 95 GLU A C 1
ATOM 740 O O . GLU A 1 95 ? 9.192 4.752 -2.709 1.00 91.69 95 GLU A O 1
ATOM 745 N N . ALA A 1 96 ? 7.380 3.760 -1.822 1.00 91.06 96 ALA A N 1
ATOM 746 C CA . ALA A 1 96 ? 7.343 2.636 -2.750 1.00 91.06 96 ALA A CA 1
ATOM 747 C C . ALA A 1 96 ? 7.336 3.103 -4.207 1.00 91.06 96 ALA A C 1
ATOM 749 O O . ALA A 1 96 ? 8.071 2.566 -5.033 1.00 91.06 9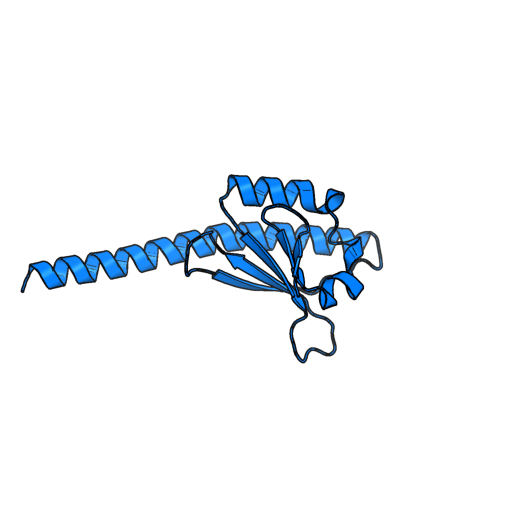6 ALA A O 1
ATOM 750 N N . LYS A 1 97 ? 6.580 4.158 -4.535 1.00 89.56 97 LYS A N 1
ATOM 751 C CA . LYS A 1 97 ? 6.572 4.759 -5.879 1.00 89.56 97 LYS A CA 1
ATOM 752 C C . LYS A 1 97 ? 7.981 5.138 -6.351 1.00 89.56 97 LYS A C 1
ATOM 754 O O . LYS A 1 97 ? 8.338 4.854 -7.498 1.00 89.56 97 LYS A O 1
ATOM 759 N N . VAL A 1 98 ? 8.760 5.798 -5.493 1.00 88.75 98 VAL A N 1
ATOM 760 C CA . VAL A 1 98 ? 10.127 6.242 -5.812 1.00 88.75 98 VAL A CA 1
ATOM 761 C C . VAL A 1 98 ? 11.046 5.032 -5.962 1.00 88.75 98 VAL A C 1
ATOM 763 O O . VAL A 1 98 ? 11.774 4.927 -6.950 1.00 88.75 98 VAL A O 1
ATOM 766 N N . SER A 1 99 ? 10.963 4.086 -5.029 1.00 87.31 99 SER A N 1
ATOM 767 C CA . SER A 1 99 ? 11.767 2.861 -5.036 1.00 87.31 99 SER A CA 1
ATOM 768 C C . SER A 1 99 ? 11.491 1.979 -6.258 1.00 87.31 99 SER A C 1
ATOM 770 O O . SER A 1 99 ? 12.429 1.498 -6.894 1.00 87.31 99 SER A O 1
ATOM 772 N N . LEU A 1 100 ? 10.225 1.825 -6.650 1.00 88.19 100 LEU A N 1
ATOM 773 C CA . LEU A 1 100 ? 9.819 1.084 -7.848 1.00 88.19 100 LEU A CA 1
ATOM 774 C C . LEU A 1 100 ? 10.312 1.760 -9.133 1.00 88.19 100 LEU A C 1
ATOM 776 O O . LEU A 1 100 ? 10.735 1.073 -10.059 1.00 88.19 100 LEU A O 1
ATOM 780 N N . ALA A 1 101 ? 10.295 3.096 -9.200 1.00 85.00 101 ALA A N 1
ATOM 781 C CA . ALA A 1 101 ? 10.839 3.824 -10.34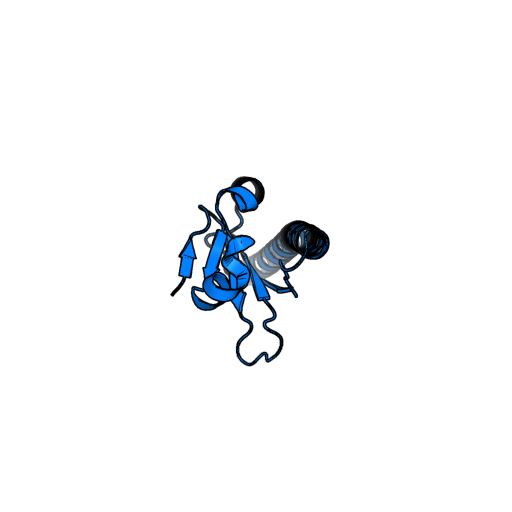7 1.00 85.00 101 ALA A CA 1
ATOM 782 C C . ALA A 1 101 ? 12.354 3.605 -10.492 1.00 85.00 101 ALA A C 1
ATOM 784 O O . ALA A 1 101 ? 12.828 3.296 -11.584 1.00 85.00 101 ALA A O 1
ATOM 785 N N . LYS A 1 102 ? 13.101 3.688 -9.383 1.00 86.56 102 LYS A N 1
ATOM 786 C CA . LYS A 1 102 ? 14.546 3.410 -9.370 1.00 86.56 102 LYS A CA 1
ATOM 787 C C . LYS A 1 102 ? 14.853 1.972 -9.800 1.00 86.56 102 LYS A C 1
ATOM 789 O O . LYS A 1 102 ? 15.736 1.759 -10.627 1.00 86.56 102 LYS A O 1
ATOM 794 N N . ALA A 1 103 ? 14.106 0.997 -9.282 1.00 84.75 103 ALA A N 1
ATOM 795 C CA . ALA A 1 103 ? 14.288 -0.414 -9.621 1.00 84.75 103 ALA A CA 1
ATOM 796 C C . ALA A 1 103 ? 13.983 -0.714 -11.100 1.00 84.75 103 ALA A C 1
ATOM 798 O O . ALA A 1 103 ? 14.733 -1.450 -11.740 1.00 84.75 103 ALA A O 1
ATOM 799 N N . ALA A 1 104 ? 12.932 -0.109 -11.664 1.00 82.19 104 ALA A N 1
ATOM 800 C CA . ALA A 1 104 ? 12.609 -0.250 -13.083 1.00 82.19 104 ALA A CA 1
ATOM 801 C C . ALA A 1 104 ? 13.710 0.334 -13.986 1.00 82.19 104 ALA A C 1
ATOM 803 O O . ALA A 1 104 ? 14.125 -0.319 -14.941 1.00 82.19 104 ALA A O 1
ATOM 804 N N . ASN A 1 105 ? 14.235 1.517 -13.647 1.00 82.75 105 ASN A N 1
ATOM 805 C CA . ASN A 1 105 ? 15.324 2.141 -14.402 1.00 82.75 105 ASN A CA 1
ATOM 806 C C . ASN A 1 105 ? 16.604 1.295 -14.368 1.00 82.75 105 ASN A C 1
ATOM 808 O O . ASN A 1 105 ? 17.273 1.159 -15.389 1.00 82.75 105 ASN A O 1
ATOM 812 N N . LYS A 1 106 ? 16.924 0.691 -13.214 1.00 84.06 106 LYS A N 1
ATOM 813 C CA . LYS A 1 106 ? 18.079 -0.207 -13.087 1.00 84.06 106 LYS A CA 1
ATOM 814 C C . LYS A 1 106 ? 17.937 -1.438 -13.990 1.00 84.06 106 LYS A C 1
ATOM 816 O O . LYS A 1 106 ? 18.853 -1.718 -14.754 1.00 84.06 106 LYS A O 1
ATOM 821 N N . LYS A 1 107 ? 16.778 -2.112 -13.965 1.00 79.81 107 LYS A N 1
ATOM 822 C CA . LYS A 1 107 ? 16.506 -3.263 -14.849 1.00 79.81 107 LYS A CA 1
ATOM 823 C C . LYS A 1 107 ? 16.608 -2.886 -16.328 1.00 79.81 107 LYS A C 1
ATOM 825 O O . LYS A 1 107 ? 17.187 -3.630 -17.110 1.00 79.81 107 LYS A O 1
ATOM 830 N N . PHE A 1 108 ? 16.073 -1.726 -16.715 1.00 81.94 108 PHE A N 1
ATOM 831 C CA . PHE A 1 108 ? 16.181 -1.249 -18.094 1.00 81.94 108 PHE A CA 1
ATOM 832 C C . PHE A 1 108 ? 17.643 -1.034 -18.513 1.00 81.94 108 PHE A C 1
ATOM 834 O O . PHE A 1 108 ? 18.032 -1.464 -19.594 1.00 81.94 108 PHE A O 1
ATOM 841 N N . ALA A 1 109 ? 18.461 -0.424 -17.650 1.00 83.19 109 ALA A N 1
ATOM 842 C CA . ALA A 1 109 ? 19.883 -0.217 -17.921 1.00 83.19 109 ALA A CA 1
ATOM 843 C C . ALA A 1 109 ? 20.655 -1.542 -18.063 1.00 83.19 109 ALA A C 1
ATOM 845 O O . ALA A 1 109 ? 21.498 -1.662 -18.949 1.00 83.19 109 ALA A O 1
ATOM 846 N N . GLU A 1 110 ? 20.347 -2.542 -17.232 1.00 85.44 110 GLU A N 1
ATOM 847 C CA . GLU A 1 110 ? 20.933 -3.886 -17.334 1.00 85.44 110 GLU A CA 1
ATOM 848 C C . GLU A 1 110 ? 20.572 -4.551 -18.670 1.00 85.44 110 GLU A C 1
ATOM 850 O O . GLU A 1 110 ? 21.462 -5.005 -19.385 1.00 85.44 110 GLU A O 1
ATOM 855 N N . ILE A 1 111 ? 19.292 -4.533 -19.061 1.00 84.31 111 ILE A N 1
ATOM 856 C CA . ILE A 1 111 ? 18.838 -5.095 -20.344 1.00 84.31 111 ILE A CA 1
ATOM 857 C C . ILE A 1 111 ? 19.492 -4.369 -21.526 1.00 84.31 111 ILE A C 1
ATOM 859 O O . ILE A 1 111 ? 19.986 -5.017 -22.446 1.00 84.31 111 ILE A O 1
ATOM 863 N N . ALA A 1 112 ? 19.537 -3.034 -21.501 1.00 83.06 112 ALA A N 1
ATOM 864 C CA . ALA A 1 112 ? 20.169 -2.246 -22.557 1.00 83.06 112 ALA A CA 1
ATOM 865 C C . ALA A 1 112 ? 21.659 -2.591 -22.708 1.00 83.06 112 ALA A C 1
ATOM 867 O O . ALA A 1 112 ? 22.148 -2.717 -23.831 1.00 83.06 112 ALA A O 1
ATOM 868 N N . LYS A 1 113 ? 22.368 -2.805 -21.591 1.00 87.88 113 LYS A N 1
ATOM 869 C CA . LYS A 1 113 ? 23.769 -3.238 -21.603 1.00 87.88 113 LYS A CA 1
ATOM 870 C C . LYS A 1 113 ? 23.932 -4.604 -22.278 1.00 87.88 113 LYS A C 1
ATOM 872 O O . LYS A 1 113 ? 24.757 -4.717 -23.180 1.00 87.88 113 LYS A O 1
ATOM 877 N N . TYR A 1 114 ? 23.112 -5.592 -21.908 1.00 84.88 114 TYR A N 1
ATOM 878 C CA . TYR A 1 114 ? 23.129 -6.919 -22.537 1.00 84.88 114 TYR A CA 1
ATOM 879 C C . TYR A 1 114 ? 22.876 -6.858 -24.049 1.00 84.88 114 TYR A C 1
ATOM 881 O O . TYR A 1 114 ? 23.575 -7.521 -24.810 1.00 84.88 114 TYR A O 1
ATOM 889 N N . TYR A 1 115 ? 21.922 -6.041 -24.505 1.00 82.69 115 TYR A N 1
ATOM 890 C CA . TYR A 1 115 ? 21.647 -5.880 -25.938 1.00 82.69 115 TYR A CA 1
ATOM 891 C C . TYR A 1 115 ? 22.823 -5.261 -26.702 1.00 82.69 115 TYR A C 1
ATOM 893 O O . TYR A 1 115 ? 23.147 -5.715 -27.796 1.00 82.69 115 TYR A O 1
ATOM 901 N N . ILE A 1 116 ? 23.480 -4.247 -26.131 1.00 83.31 116 ILE A N 1
ATOM 902 C CA . ILE A 1 116 ? 24.653 -3.614 -26.752 1.00 83.31 116 ILE A CA 1
ATOM 903 C C . ILE A 1 116 ? 25.830 -4.593 -26.823 1.00 83.31 116 ILE A C 1
ATOM 905 O O . ILE A 1 116 ? 26.561 -4.594 -27.810 1.00 83.31 116 ILE A O 1
ATOM 909 N N . GLU A 1 117 ? 26.035 -5.415 -25.792 1.00 81.69 117 GLU A N 1
ATOM 910 C CA . GLU A 1 117 ? 27.075 -6.451 -25.793 1.00 81.69 117 GLU A CA 1
ATOM 911 C C . GLU A 1 117 ? 26.776 -7.553 -26.820 1.00 81.69 117 GLU A C 1
ATOM 913 O O . GLU A 1 117 ? 27.678 -7.945 -27.556 1.00 81.69 117 GLU A O 1
ATOM 918 N N . ALA A 1 118 ? 25.515 -7.976 -26.949 1.00 79.06 118 ALA A N 1
ATOM 919 C CA . ALA A 1 118 ? 25.096 -8.975 -27.933 1.00 79.06 118 ALA A CA 1
ATOM 920 C C . ALA A 1 118 ? 25.220 -8.495 -29.391 1.00 79.06 118 ALA A C 1
ATOM 922 O O . ALA A 1 118 ? 25.464 -9.308 -30.270 1.00 79.06 118 ALA A O 1
ATOM 923 N N . GLN A 1 119 ? 25.082 -7.191 -29.664 1.00 75.38 119 GLN A N 1
ATOM 924 C CA . GLN A 1 119 ? 25.275 -6.621 -31.010 1.00 75.38 119 GLN A CA 1
ATOM 925 C C . GLN A 1 119 ? 26.747 -6.479 -31.426 1.00 75.38 119 GLN A C 1
ATOM 927 O O . GLN A 1 119 ? 27.027 -6.163 -32.581 1.00 75.38 119 GLN A O 1
ATOM 932 N N . LYS A 1 120 ? 27.687 -6.641 -30.488 1.00 79.69 120 LYS A N 1
ATOM 933 C CA . LYS A 1 120 ? 29.134 -6.580 -30.749 1.00 79.69 120 LYS A CA 1
ATOM 934 C C . LYS A 1 120 ? 29.755 -7.954 -31.026 1.00 79.69 120 LYS A C 1
ATOM 936 O O . LYS A 1 120 ? 30.955 -8.007 -31.291 1.00 79.69 120 LYS A O 1
ATOM 941 N N . MET A 1 121 ? 28.967 -9.024 -30.914 1.00 57.41 121 MET A N 1
ATOM 942 C CA . MET A 1 121 ? 29.325 -10.400 -31.273 1.00 57.41 121 MET A CA 1
ATOM 943 C C . MET A 1 121 ? 28.794 -10.727 -32.665 1.00 57.41 121 MET A C 1
ATOM 945 O O . MET A 1 121 ? 29.498 -11.474 -33.376 1.00 57.41 121 MET A O 1
#

Sequence (121 aa):
MSIKIGNRISCSSSLYENVGNLFNSRNMSVLDNYAKAKKLSIKFASLESDLFDNTVMTVSRPNSDVSKEYTLKLSAETKEAYVNSMKKIYETVAEAKVSLAKAANKKFAEIAKYYIEAQKM